Protein AF-A0A0C1BXR6-F1 (afdb_monomer_lite)

pLDDT: mean 90.09, std 7.46, range [59.22, 98.12]

Foldseek 3Di:
DVVVVVVVVVVCVVVVNDDDDPFDFDDWADPDPQWIWTWTGDPPDIDTDIDRDDDDPPDDDQQVVVVDPPVQVVCVVQQNWDAAPVNRATDADPVQFGDGDDPDGHHDAARNCCSVPVPGPDPVNRVVVVVVVVVVVCVVVVVDD

Sequence (145 aa):
MAVASFDMLEKLKKQEKLDMLAGRVTAIEIENAETLNVTVRTAEKSLQIPVNYVVKCTGPEYQIQKQPNPLIQNLHQKGMALWDTLGMGLALSPHGYIQGNVPGKIYALGALLLGEKLETTAVPEIRKEAFAIAQKLLHKFHLIN

Organism: NCBI:txid83552

Radius of gyration: 22.42 Å; chains: 1; bounding box: 43×39×65 Å

Structure (mmCIF, N/CA/C/O backbone):
data_AF-A0A0C1BXR6-F1
#
_entry.id   AF-A0A0C1BXR6-F1
#
loop_
_atom_site.group_PDB
_atom_site.id
_atom_site.type_symbol
_atom_site.label_atom_id
_atom_site.label_alt_id
_atom_site.label_comp_id
_atom_site.label_asym_id
_atom_site.label_entity_id
_atom_site.label_seq_id
_atom_site.pdbx_PDB_ins_code
_atom_site.Cartn_x
_atom_site.Cartn_y
_atom_site.Cartn_z
_atom_site.occupancy
_atom_site.B_iso_or_equiv
_atom_site.auth_seq_id
_atom_site.auth_comp_id
_atom_site.auth_asym_id
_atom_site.auth_atom_id
_atom_site.pdbx_PDB_model_num
ATOM 1 N N . MET A 1 1 ? -14.444 21.778 1.573 1.00 59.22 1 MET A N 1
ATOM 2 C CA . MET A 1 1 ? -14.674 20.387 2.035 1.00 59.22 1 MET A CA 1
ATOM 3 C C . MET A 1 1 ? -14.283 20.175 3.503 1.00 59.22 1 MET A C 1
ATOM 5 O O . MET A 1 1 ? -15.069 19.576 4.223 1.00 59.22 1 MET A O 1
ATOM 9 N N . ALA A 1 2 ? -13.139 20.700 3.972 1.00 63.34 2 ALA A N 1
ATOM 10 C CA . ALA A 1 2 ? -12.688 20.538 5.364 1.00 63.34 2 ALA A CA 1
ATOM 11 C C . ALA A 1 2 ? -13.663 21.101 6.424 1.00 63.34 2 ALA A C 1
ATOM 13 O O . ALA A 1 2 ? -13.964 20.407 7.388 1.00 63.34 2 ALA A O 1
ATOM 14 N N . VAL A 1 3 ? -14.223 22.301 6.207 1.00 73.38 3 VAL A N 1
ATOM 15 C CA . VAL A 1 3 ? -15.169 22.941 7.151 1.00 73.38 3 VAL A CA 1
ATOM 16 C C . VAL A 1 3 ? -16.439 22.102 7.340 1.00 73.38 3 VAL A C 1
ATOM 18 O O . VAL A 1 3 ? -16.798 21.770 8.459 1.00 73.38 3 VAL A O 1
ATOM 21 N N . ALA A 1 4 ? -17.038 21.624 6.244 1.00 82.31 4 ALA A N 1
ATOM 22 C CA . ALA A 1 4 ? -18.237 20.785 6.303 1.00 82.31 4 ALA A CA 1
ATOM 23 C C . ALA A 1 4 ? -18.009 19.437 7.020 1.00 82.31 4 ALA A C 1
ATOM 25 O O . ALA A 1 4 ? -18.916 18.918 7.665 1.00 82.31 4 ALA A O 1
ATOM 26 N N . SER A 1 5 ? -16.801 18.866 6.920 1.00 85.56 5 SER A N 1
ATOM 27 C CA . SER A 1 5 ? -16.462 17.619 7.625 1.00 85.56 5 SER A CA 1
ATOM 28 C C . SER A 1 5 ? -16.308 17.857 9.126 1.00 85.56 5 SER A C 1
ATOM 30 O O . SER A 1 5 ? -16.785 17.057 9.925 1.00 85.56 5 SER A O 1
ATOM 32 N N . PHE A 1 6 ? -15.686 18.975 9.508 1.00 89.25 6 PHE A N 1
ATOM 33 C CA . PHE A 1 6 ? -15.561 19.381 10.904 1.00 89.25 6 PHE A CA 1
ATOM 34 C C . PHE A 1 6 ? -16.935 19.592 11.554 1.00 89.25 6 PHE A C 1
ATOM 36 O O . PHE A 1 6 ? -17.223 18.974 12.579 1.00 89.25 6 PHE A O 1
ATOM 43 N N . ASP A 1 7 ? -17.814 20.365 10.912 1.00 92.44 7 ASP A N 1
ATOM 44 C CA . ASP A 1 7 ? -19.162 20.641 11.425 1.00 92.44 7 ASP A CA 1
ATOM 45 C C . ASP A 1 7 ? -19.980 19.353 11.616 1.00 92.44 7 ASP A C 1
ATOM 47 O O . ASP A 1 7 ? -20.707 19.200 12.602 1.00 92.44 7 ASP A O 1
ATOM 51 N N . MET A 1 8 ? -19.836 18.392 10.695 1.00 92.81 8 MET A N 1
ATOM 52 C CA . MET A 1 8 ? -20.503 17.094 10.789 1.00 92.81 8 MET A CA 1
ATOM 53 C C . MET A 1 8 ? -19.987 16.258 11.967 1.00 92.81 8 MET A C 1
ATOM 55 O O . MET A 1 8 ? -20.791 15.692 12.709 1.00 92.81 8 MET A O 1
ATOM 59 N N . LEU A 1 9 ? -18.666 16.188 12.163 1.00 92.94 9 LEU A N 1
ATOM 60 C CA . LEU A 1 9 ? -18.074 15.452 13.286 1.00 92.94 9 LEU A CA 1
ATOM 61 C C . LEU A 1 9 ? -18.499 16.057 14.627 1.00 92.94 9 LEU A C 1
ATOM 63 O O . LEU A 1 9 ? -18.901 15.322 15.527 1.00 92.94 9 LEU A O 1
ATOM 67 N N . GLU A 1 10 ? -18.483 17.385 14.747 1.00 93.00 10 GLU A N 1
ATOM 68 C CA . GLU A 1 10 ? -18.928 18.079 15.959 1.00 93.00 10 GLU A CA 1
ATOM 69 C C . GLU A 1 10 ? -20.417 17.850 16.243 1.00 93.00 10 GLU A C 1
ATOM 71 O O . GLU A 1 10 ? -20.807 17.623 17.391 1.00 93.00 10 GLU A O 1
ATOM 76 N N . LYS A 1 11 ? -21.260 17.831 15.204 1.00 94.88 11 LYS A N 1
ATOM 77 C CA . LYS A 1 11 ? -22.678 17.480 15.347 1.00 94.88 11 LYS A CA 1
ATOM 78 C C . LYS A 1 11 ? -22.865 16.047 15.852 1.00 94.88 11 LYS A C 1
ATOM 80 O O . LYS A 1 11 ? -23.681 15.839 16.746 1.00 94.88 11 LYS A O 1
ATOM 85 N N . LEU A 1 12 ? -22.133 15.075 15.305 1.00 95.75 12 LEU A N 1
ATOM 86 C CA . LEU A 1 12 ? -22.238 13.670 15.722 1.00 95.75 12 LEU A CA 1
ATOM 87 C C . LEU A 1 12 ? -21.747 13.449 17.155 1.00 95.75 12 LEU A C 1
ATOM 89 O O . LEU A 1 12 ? -22.399 12.716 17.897 1.00 95.75 12 LEU A O 1
ATOM 93 N N . LYS A 1 13 ? -20.665 14.124 17.565 1.00 94.31 13 LYS A N 1
ATOM 94 C CA . LYS A 1 13 ? -20.191 14.106 18.959 1.00 94.31 13 LYS A CA 1
ATOM 95 C C . LYS A 1 13 ? -21.240 14.655 19.920 1.00 94.31 13 LYS A C 1
ATOM 97 O O . LYS A 1 13 ? -21.561 14.002 20.903 1.00 94.31 13 LYS A O 1
ATOM 102 N N . LYS A 1 14 ? -21.822 15.826 19.619 1.00 94.50 14 LYS A N 1
ATOM 103 C CA . LYS A 1 14 ? -22.880 16.440 20.448 1.00 94.50 14 LYS A CA 1
ATOM 104 C C . LYS A 1 14 ? -24.139 15.577 20.561 1.00 94.50 14 LYS A C 1
ATOM 106 O O . LYS A 1 14 ? -24.905 15.753 21.497 1.00 94.50 14 LYS A O 1
ATOM 111 N N . GL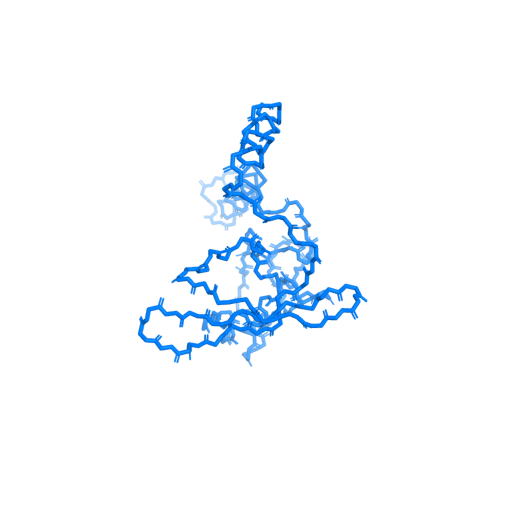N A 1 15 ? -24.373 14.698 19.589 1.00 97.12 15 GLN A N 1
ATOM 112 C CA . GLN A 1 15 ? -25.485 13.748 19.583 1.00 97.12 15 GLN A CA 1
ATOM 113 C C . GLN A 1 15 ? -25.130 12.391 20.204 1.00 97.12 15 GLN A C 1
ATOM 115 O O . GLN A 1 15 ? -25.964 11.494 20.131 1.00 97.12 15 GLN A O 1
ATOM 120 N N . GLU A 1 16 ? -23.916 12.219 20.742 1.00 94.62 16 GLU A N 1
ATOM 121 C CA . GLU A 1 16 ? -23.422 10.950 21.305 1.00 94.62 16 GLU A CA 1
ATOM 122 C C . GLU A 1 16 ? -23.473 9.785 20.297 1.00 94.62 16 GLU A C 1
ATOM 124 O O . GLU A 1 16 ? -23.662 8.624 20.644 1.00 94.62 16 GLU A O 1
ATOM 129 N N . LYS A 1 17 ? -23.308 10.098 19.005 1.00 96.25 17 LYS A N 1
ATOM 130 C CA . LYS A 1 17 ? -23.287 9.118 17.902 1.00 96.25 17 LYS A CA 1
ATOM 131 C C . LYS A 1 17 ? -21.880 8.819 17.387 1.00 96.25 17 LYS A C 1
ATOM 133 O O . LYS A 1 17 ? -21.734 8.129 16.379 1.00 96.25 17 LYS A O 1
ATOM 138 N N . LEU A 1 18 ? -20.856 9.397 18.009 1.00 95.00 18 LEU A N 1
ATOM 139 C CA . LEU A 1 18 ? -19.463 9.251 17.606 1.00 95.00 18 LEU A CA 1
ATOM 140 C C . LEU A 1 18 ? -18.553 9.277 18.829 1.00 95.00 18 LEU A C 1
ATOM 142 O O . LEU A 1 18 ? -18.358 10.333 19.430 1.00 95.00 18 LEU A O 1
ATOM 146 N N . ASP A 1 19 ? -17.907 8.145 19.077 1.00 92.88 19 ASP A N 1
ATOM 147 C CA . ASP A 1 19 ? -16.773 8.047 19.984 1.00 92.88 19 ASP A CA 1
ATOM 148 C C . ASP A 1 19 ? -15.468 8.115 19.191 1.00 92.88 19 ASP A C 1
ATOM 150 O O . ASP A 1 19 ? -15.265 7.396 18.209 1.00 92.88 19 ASP A O 1
ATOM 154 N N . MET A 1 20 ? -14.564 9.000 19.611 1.00 92.25 20 MET A N 1
ATOM 155 C CA . MET A 1 20 ? -13.235 9.122 19.020 1.00 92.25 20 MET A CA 1
ATOM 156 C C . MET A 1 20 ? -12.195 8.522 19.955 1.00 92.25 20 MET A C 1
ATOM 158 O O . MET A 1 20 ? -12.030 8.978 21.084 1.00 92.25 20 MET A O 1
ATOM 162 N N . LEU A 1 21 ? -11.446 7.544 19.451 1.00 93.88 21 LEU A N 1
ATOM 163 C CA . LEU A 1 21 ? -10.385 6.886 20.200 1.00 93.88 21 LEU A CA 1
ATOM 164 C C . LEU A 1 21 ? -9.053 6.987 19.454 1.00 93.88 21 LEU A C 1
ATOM 166 O O . LEU A 1 21 ? -8.922 6.529 18.320 1.00 93.88 21 LEU A O 1
ATOM 170 N N . ALA A 1 22 ? -8.046 7.552 20.118 1.00 96.06 22 ALA A N 1
ATOM 171 C CA . ALA A 1 22 ? -6.670 7.516 19.643 1.00 96.06 22 ALA A CA 1
ATOM 172 C C . ALA A 1 22 ? -6.012 6.190 20.057 1.00 96.06 22 ALA A C 1
ATOM 174 O O . ALA A 1 22 ? -5.851 5.899 21.244 1.00 96.06 22 ALA A O 1
ATOM 175 N N . GLY A 1 23 ? -5.617 5.380 19.079 1.00 95.69 23 GLY A N 1
ATOM 176 C CA . GLY A 1 23 ? -4.977 4.096 19.335 1.00 95.69 23 GLY A CA 1
ATOM 177 C C . GLY A 1 23 ? -4.662 3.328 18.060 1.00 95.69 23 GLY A C 1
ATOM 178 O O . GLY A 1 23 ? -4.897 3.798 16.946 1.00 95.69 23 GLY A O 1
ATOM 179 N N . ARG A 1 24 ? -4.117 2.125 18.231 1.00 96.44 24 ARG A N 1
ATOM 180 C CA . ARG A 1 24 ? -3.826 1.193 17.141 1.00 96.44 24 ARG A CA 1
ATOM 181 C C . ARG A 1 24 ? -4.656 -0.069 17.313 1.00 96.44 24 ARG A C 1
ATOM 183 O O . ARG A 1 24 ? -4.539 -0.738 18.334 1.00 96.44 24 ARG A O 1
ATOM 190 N N . VAL A 1 25 ? -5.434 -0.423 16.294 1.00 96.75 25 VAL A N 1
ATOM 191 C CA . VAL A 1 25 ? -6.083 -1.739 16.218 1.00 96.75 25 VAL A CA 1
ATOM 192 C C . VAL A 1 25 ? -5.001 -2.813 16.083 1.00 96.75 25 VAL A C 1
ATOM 194 O O . VAL A 1 25 ? -4.158 -2.731 15.186 1.00 96.75 25 VAL A O 1
ATOM 197 N N . THR A 1 26 ? -4.995 -3.792 16.986 1.00 96.81 26 THR A N 1
ATOM 198 C CA . THR A 1 26 ? -4.005 -4.885 17.019 1.00 96.81 26 THR A CA 1
ATOM 199 C C . THR A 1 26 ? -4.604 -6.247 16.704 1.00 96.81 26 THR A C 1
ATOM 201 O O . THR A 1 26 ? -3.882 -7.104 16.205 1.00 96.81 26 THR A O 1
ATOM 204 N N . ALA A 1 27 ? -5.896 -6.443 16.966 1.00 97.06 27 ALA A N 1
ATOM 205 C CA . ALA A 1 27 ? -6.617 -7.667 16.638 1.00 97.06 27 ALA A CA 1
ATOM 206 C C . ALA A 1 27 ? -8.093 -7.360 16.363 1.00 97.06 27 ALA A C 1
ATOM 208 O O . ALA A 1 27 ? -8.643 -6.398 16.904 1.00 97.06 27 ALA A O 1
ATOM 209 N N . ILE A 1 28 ? -8.708 -8.179 15.513 1.00 97.31 28 ILE A N 1
ATOM 210 C CA . ILE A 1 28 ? -10.151 -8.209 15.271 1.00 97.31 28 ILE A CA 1
ATOM 211 C C . ILE A 1 28 ? -10.538 -9.681 15.260 1.00 97.31 28 ILE A C 1
ATOM 213 O O . ILE A 1 28 ? -10.015 -10.441 14.444 1.00 97.31 28 ILE A O 1
ATOM 217 N N . GLU A 1 29 ? -11.427 -10.068 16.160 1.00 97.56 29 GLU A N 1
ATOM 218 C CA . GLU A 1 29 ? -11.847 -11.454 16.346 1.00 97.56 29 GLU A CA 1
ATOM 219 C C . GLU A 1 29 ? -13.366 -11.547 16.216 1.00 97.56 29 GLU A C 1
ATOM 221 O O . GLU A 1 29 ? -14.088 -10.621 16.582 1.00 97.56 29 GLU A O 1
ATOM 226 N N . ILE A 1 30 ? -13.859 -12.651 15.657 1.00 97.50 30 ILE A N 1
ATOM 227 C CA . ILE A 1 30 ? -15.295 -12.930 15.627 1.00 97.50 30 ILE A CA 1
ATOM 228 C C . ILE A 1 30 ? -15.668 -13.458 17.004 1.00 97.50 30 ILE A C 1
ATOM 230 O O . ILE A 1 30 ? -15.167 -14.504 17.412 1.00 97.50 30 ILE A O 1
ATOM 234 N N . GLU A 1 31 ? -16.539 -12.745 17.710 1.00 95.06 31 GLU A N 1
ATOM 235 C CA . GLU A 1 31 ? -17.023 -13.195 19.013 1.00 95.06 31 GLU A CA 1
ATOM 236 C C . GLU A 1 31 ? -18.254 -14.091 18.857 1.00 95.06 31 GLU A C 1
ATOM 238 O O . GLU A 1 31 ? -18.356 -15.141 19.487 1.00 95.06 31 GLU A O 1
ATOM 243 N N . ASN A 1 32 ? -19.173 -13.715 17.965 1.00 94.81 32 ASN A N 1
ATOM 244 C CA . ASN A 1 32 ? -20.318 -14.531 17.566 1.00 94.81 32 ASN A CA 1
ATOM 245 C C . ASN A 1 32 ? -20.806 -14.116 16.162 1.00 94.81 32 ASN A C 1
ATOM 247 O O . ASN A 1 32 ? -20.126 -13.372 15.461 1.00 94.81 32 ASN A O 1
ATOM 251 N N . ALA A 1 33 ? -21.975 -14.603 15.734 1.00 93.81 33 ALA A N 1
ATOM 252 C CA . ALA A 1 33 ? -22.504 -14.357 14.389 1.00 93.81 33 ALA A CA 1
ATOM 253 C C . ALA A 1 33 ? -22.759 -12.869 14.060 1.00 93.81 33 ALA A C 1
ATOM 255 O O . ALA A 1 33 ? -22.758 -12.510 12.884 1.00 93.81 33 ALA A O 1
ATOM 256 N N . GLU A 1 34 ? -22.968 -12.015 15.065 1.00 95.38 34 GLU A N 1
ATOM 257 C CA . GLU A 1 34 ? -23.365 -10.608 14.893 1.00 95.38 34 GLU A CA 1
ATOM 258 C C . GLU A 1 34 ? -22.357 -9.610 15.483 1.00 95.38 34 GLU A C 1
ATOM 260 O O . GLU A 1 34 ? -22.484 -8.402 15.257 1.00 95.38 34 GLU A O 1
ATOM 265 N N . THR A 1 35 ? -21.355 -10.095 16.222 1.00 97.06 35 THR A N 1
ATOM 266 C CA . THR A 1 35 ? -20.412 -9.254 16.965 1.00 97.06 35 THR A CA 1
ATOM 267 C C . THR A 1 35 ? -18.962 -9.632 16.678 1.00 97.06 35 THR A C 1
ATOM 269 O O . THR A 1 35 ? -18.558 -10.795 16.737 1.00 97.06 35 THR A O 1
ATOM 272 N N . LEU A 1 36 ? -18.162 -8.601 16.429 1.00 97.81 36 LEU A N 1
ATOM 273 C CA . LEU A 1 36 ? -16.709 -8.623 16.372 1.00 97.81 36 LEU A CA 1
ATOM 274 C C . LEU A 1 36 ? -16.154 -7.989 17.644 1.00 97.81 36 LEU A C 1
ATOM 276 O O . LEU A 1 36 ? -16.669 -6.967 18.096 1.00 97.81 36 LEU A O 1
ATOM 280 N N . ASN A 1 37 ? -15.059 -8.525 18.165 1.00 97.88 37 ASN A N 1
ATOM 281 C CA . ASN A 1 37 ? -14.303 -7.887 19.229 1.00 97.88 37 ASN A CA 1
ATOM 282 C C . ASN A 1 37 ? -13.028 -7.259 18.656 1.00 97.88 37 ASN A C 1
ATOM 284 O O . ASN A 1 37 ? -12.184 -7.942 18.066 1.00 97.88 37 ASN A O 1
ATOM 288 N N . VAL A 1 38 ? -12.889 -5.941 18.798 1.00 97.81 38 VAL A N 1
ATOM 289 C CA . VAL A 1 38 ? -11.733 -5.189 18.301 1.00 97.81 38 VAL A CA 1
ATOM 290 C C . VAL A 1 38 ? -10.811 -4.863 19.463 1.00 97.81 38 VAL A C 1
ATOM 292 O O . VAL A 1 38 ? -11.183 -4.127 20.376 1.00 97.81 38 VAL A O 1
ATOM 295 N N . THR A 1 39 ? -9.574 -5.350 19.401 1.00 98.12 39 THR A N 1
ATOM 296 C CA . THR A 1 39 ? -8.541 -4.965 20.365 1.00 98.12 39 THR A CA 1
ATOM 297 C C . THR A 1 39 ? -7.826 -3.705 19.888 1.00 98.12 39 THR A C 1
ATOM 299 O O . THR A 1 39 ? -7.190 -3.702 18.828 1.00 98.12 39 THR A O 1
ATOM 302 N N . VAL A 1 40 ? -7.901 -2.638 20.683 1.00 97.81 40 VAL A N 1
ATOM 303 C CA . VAL A 1 40 ? -7.242 -1.353 20.429 1.00 97.81 40 VAL A CA 1
ATOM 304 C C . VAL A 1 40 ? -6.226 -1.064 21.524 1.00 97.81 40 VAL A C 1
ATOM 306 O O . VAL A 1 40 ? -6.575 -0.896 22.691 1.00 97.81 40 VAL A O 1
ATOM 309 N N . ARG A 1 41 ? -4.958 -0.931 21.138 1.00 98.06 41 ARG A N 1
ATOM 310 C CA . ARG A 1 41 ? -3.894 -0.468 22.028 1.00 98.06 41 ARG A CA 1
ATOM 311 C C . ARG A 1 41 ? -3.828 1.057 22.013 1.00 98.06 41 ARG A C 1
ATOM 313 O O . ARG A 1 41 ? -3.504 1.651 20.982 1.00 98.06 41 ARG A O 1
ATOM 320 N N . THR A 1 42 ? -4.122 1.678 23.147 1.00 96.44 42 THR A N 1
ATOM 321 C CA . THR A 1 42 ? -3.955 3.119 23.380 1.00 96.44 42 THR A CA 1
ATOM 322 C C . THR A 1 42 ? -2.575 3.396 23.990 1.00 96.44 42 THR A C 1
ATOM 324 O O . THR A 1 42 ? -1.753 2.486 24.131 1.00 96.44 42 THR A O 1
ATOM 327 N N . ALA A 1 43 ? -2.294 4.655 24.333 1.00 95.44 43 ALA A N 1
ATOM 328 C CA . ALA A 1 43 ? -1.077 5.017 25.060 1.00 95.44 43 ALA A CA 1
ATOM 329 C C . ALA A 1 43 ? -1.026 4.424 26.482 1.00 95.44 43 ALA A C 1
ATOM 331 O O . ALA A 1 43 ? 0.057 4.184 27.003 1.00 95.44 43 ALA A O 1
ATOM 332 N N . GLU A 1 44 ? -2.184 4.175 27.093 1.00 95.12 44 GLU A N 1
ATOM 333 C CA . GLU A 1 44 ? -2.296 3.801 28.507 1.00 95.12 44 GLU A CA 1
ATOM 334 C C . GLU A 1 44 ? -2.619 2.318 28.699 1.00 95.12 44 GLU A C 1
ATOM 336 O O . GLU A 1 44 ? -2.167 1.700 29.661 1.00 95.12 44 GLU A O 1
ATOM 341 N N . LYS A 1 45 ? -3.432 1.739 27.808 1.00 95.88 45 LYS A N 1
ATOM 342 C CA . LYS A 1 45 ? -3.983 0.391 27.985 1.00 95.88 45 LYS A CA 1
ATOM 343 C C . LYS A 1 45 ? -4.399 -0.257 26.671 1.00 95.88 45 LYS A C 1
ATOM 345 O O . LYS A 1 45 ? -4.508 0.389 25.632 1.00 95.88 45 LYS A O 1
ATOM 350 N N . SER A 1 46 ? -4.664 -1.556 26.741 1.00 97.31 46 SER A N 1
ATOM 351 C CA . SER A 1 46 ? -5.375 -2.280 25.692 1.00 97.31 46 SER A CA 1
ATOM 352 C C . SER A 1 46 ? -6.866 -2.309 26.019 1.00 97.31 46 SER A C 1
ATOM 354 O O . SER A 1 46 ? -7.242 -2.581 27.159 1.00 97.31 46 SER A O 1
ATOM 356 N N . LEU A 1 47 ? -7.703 -2.006 25.034 1.00 97.19 47 LEU A N 1
ATOM 357 C CA . LEU A 1 47 ? -9.160 -2.013 25.127 1.00 97.19 47 LEU A CA 1
ATOM 358 C C . LEU A 1 47 ? -9.724 -3.077 24.193 1.00 97.19 47 LEU A C 1
ATOM 360 O O . LEU A 1 47 ? -9.217 -3.240 23.087 1.00 97.19 47 LEU A O 1
ATOM 364 N N . GLN A 1 48 ? -10.781 -3.756 24.624 1.00 96.88 48 GLN A N 1
ATOM 365 C CA . GLN A 1 48 ? -11.601 -4.623 23.783 1.00 96.88 48 GLN A CA 1
ATOM 366 C C . GLN A 1 48 ? -12.945 -3.938 23.557 1.00 96.88 48 GLN A C 1
ATOM 368 O O . GLN A 1 48 ? -13.589 -3.513 24.517 1.00 96.88 48 GLN A O 1
ATOM 373 N N . ILE A 1 49 ? -13.311 -3.754 22.291 1.00 96.81 49 ILE A N 1
ATOM 374 C CA . ILE A 1 49 ? -14.493 -2.998 21.884 1.00 96.81 49 ILE A CA 1
ATOM 375 C C . ILE A 1 49 ? -15.376 -3.916 21.030 1.00 96.81 49 ILE A C 1
ATOM 377 O O . ILE A 1 49 ? -14.990 -4.217 19.894 1.00 96.81 49 ILE A O 1
ATOM 381 N N . PRO A 1 50 ? -16.543 -4.352 21.539 1.00 97.12 50 PRO A N 1
ATOM 382 C CA . PRO A 1 50 ? -17.497 -5.114 20.750 1.00 97.12 50 PRO A CA 1
ATOM 383 C C . PRO A 1 50 ? -18.185 -4.198 19.734 1.00 97.12 50 PRO A C 1
ATOM 385 O O . PRO A 1 50 ? -18.689 -3.128 20.080 1.00 97.12 50 PRO A O 1
ATOM 388 N N . VAL A 1 51 ? -18.210 -4.611 18.470 1.00 97.19 51 VAL A N 1
ATOM 389 C CA . VAL A 1 51 ? -18.837 -3.876 17.364 1.00 97.19 51 VAL A CA 1
ATOM 390 C C . VAL A 1 51 ? -19.522 -4.841 16.406 1.00 97.19 51 VAL A C 1
ATOM 392 O O . VAL A 1 51 ? -19.073 -5.967 16.225 1.00 97.19 51 VAL A O 1
ATOM 395 N N . ASN A 1 52 ? -20.577 -4.400 15.725 1.00 97.62 52 ASN A N 1
ATOM 396 C CA . ASN A 1 52 ? -21.220 -5.223 14.693 1.00 97.62 52 ASN A CA 1
ATOM 397 C C . ASN A 1 52 ? -20.494 -5.149 13.340 1.00 97.62 52 ASN A C 1
ATOM 399 O O . ASN A 1 52 ? -20.580 -6.069 12.533 1.00 97.62 52 ASN A O 1
ATOM 403 N N . TYR A 1 53 ? -19.765 -4.05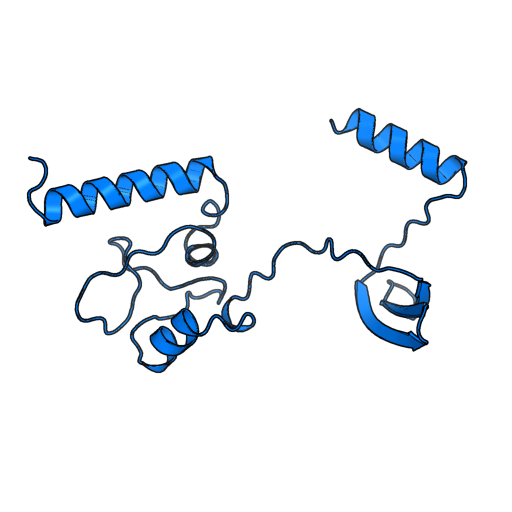7 13.083 1.00 96.56 53 TYR A N 1
ATOM 404 C CA . TYR A 1 53 ? -19.080 -3.820 11.813 1.00 96.56 53 TYR A CA 1
ATOM 405 C C . TYR A 1 53 ? -17.734 -3.129 12.019 1.00 96.56 53 TYR A C 1
ATOM 407 O O . TYR A 1 53 ? -17.589 -2.257 12.876 1.00 96.56 53 TYR A O 1
ATOM 415 N N . VAL A 1 54 ? -16.767 -3.464 11.161 1.00 95.94 54 VAL A N 1
ATOM 416 C CA . VAL A 1 54 ? -15.491 -2.751 11.035 1.00 95.94 54 VAL A CA 1
ATOM 417 C C . VAL A 1 54 ? -15.307 -2.307 9.590 1.00 95.94 54 VAL A C 1
ATOM 419 O O . VAL A 1 54 ? -15.354 -3.120 8.669 1.00 95.94 54 VAL A O 1
ATOM 422 N N . VAL A 1 55 ? -15.034 -1.018 9.390 1.00 95.06 55 VAL A N 1
ATOM 423 C CA . VAL A 1 55 ? -14.682 -0.461 8.078 1.00 95.06 55 VAL A CA 1
ATOM 424 C C . VAL A 1 55 ? -13.182 -0.172 8.053 1.00 95.06 55 VAL A C 1
ATOM 426 O O . VAL A 1 55 ? -12.680 0.647 8.824 1.00 95.06 55 VAL A O 1
ATOM 429 N N . LYS A 1 56 ? -12.436 -0.856 7.177 1.00 90.50 56 LYS A N 1
ATOM 430 C CA . LYS A 1 56 ? -10.980 -0.685 7.059 1.00 90.50 56 LYS A CA 1
ATOM 431 C C . LYS A 1 56 ? -10.646 0.612 6.315 1.00 90.50 56 LYS A C 1
ATOM 433 O O . LYS A 1 56 ? -10.620 0.642 5.090 1.00 90.50 56 LYS A O 1
ATOM 438 N N . CYS A 1 57 ? -10.304 1.652 7.071 1.00 92.88 57 CYS A N 1
ATOM 439 C CA . CYS A 1 57 ? -9.897 2.965 6.552 1.00 92.88 57 CYS A CA 1
ATOM 440 C C . CYS A 1 57 ? -8.399 3.265 6.770 1.00 92.88 57 CYS A C 1
ATOM 442 O O . CYS A 1 57 ? -8.005 4.420 6.885 1.00 92.88 57 CYS A O 1
ATOM 444 N N . THR A 1 58 ? -7.543 2.240 6.853 1.00 89.56 58 THR A N 1
ATOM 445 C CA . THR A 1 58 ? -6.110 2.377 7.199 1.00 89.56 58 THR A CA 1
ATOM 446 C C . THR A 1 58 ? -5.205 2.766 6.023 1.00 89.56 58 THR A C 1
ATOM 448 O O . THR A 1 58 ? -3.986 2.724 6.157 1.00 89.56 58 THR A O 1
ATOM 451 N N . GLY A 1 59 ? -5.779 3.092 4.864 1.00 85.38 59 GLY A N 1
ATOM 452 C CA . GLY A 1 59 ? -5.033 3.245 3.616 1.00 85.38 59 GLY A CA 1
ATOM 453 C C . GLY A 1 59 ? -4.585 1.907 3.004 1.00 85.38 59 GLY A C 1
ATOM 454 O O . GLY A 1 59 ? -4.878 0.834 3.551 1.00 85.38 59 GLY A O 1
ATOM 455 N N . PRO A 1 60 ? -3.923 1.958 1.835 1.00 79.75 60 PRO A N 1
ATOM 456 C CA . PRO A 1 60 ? -3.393 0.774 1.166 1.00 79.75 60 PRO A CA 1
ATOM 457 C C . PRO A 1 60 ? -2.183 0.194 1.918 1.00 79.75 60 PRO A C 1
ATOM 459 O O . PRO A 1 60 ? -1.477 0.897 2.637 1.00 79.75 60 PRO A O 1
ATOM 462 N N . GLU A 1 61 ? -1.944 -1.104 1.735 1.00 83.25 61 GLU A N 1
ATOM 463 C CA . GLU A 1 61 ? -0.699 -1.743 2.168 1.00 83.25 61 GLU A CA 1
ATOM 464 C C . GLU A 1 61 ? 0.371 -1.471 1.111 1.00 83.25 61 GLU A C 1
ATOM 466 O O . GLU A 1 61 ? 0.219 -1.865 -0.044 1.00 83.25 61 GLU A O 1
ATOM 471 N N . TYR A 1 62 ? 1.431 -0.775 1.509 1.00 78.31 62 TYR A N 1
ATOM 472 C CA . TYR A 1 62 ? 2.507 -0.377 0.606 1.00 78.31 62 TYR A CA 1
ATOM 473 C C . TYR A 1 62 ? 3.628 -1.407 0.537 1.00 78.31 62 TYR A C 1
ATOM 475 O O . TYR A 1 62 ? 4.414 -1.383 -0.403 1.00 78.31 62 TYR A O 1
ATOM 483 N N . GLN A 1 63 ? 3.697 -2.342 1.486 1.00 79.75 63 GLN A N 1
ATOM 484 C CA . GLN A 1 63 ? 4.647 -3.445 1.420 1.00 79.75 63 GLN A CA 1
ATOM 485 C C . GLN A 1 63 ? 4.116 -4.491 0.447 1.00 79.75 63 GLN A C 1
ATOM 487 O O . GLN A 1 63 ? 3.506 -5.484 0.841 1.00 79.75 63 GLN A O 1
ATOM 492 N N . ILE A 1 64 ? 4.355 -4.272 -0.844 1.00 77.75 64 ILE A N 1
ATOM 493 C CA . ILE A 1 64 ? 3.845 -5.138 -1.913 1.00 77.75 64 ILE A CA 1
ATOM 494 C C . ILE A 1 64 ? 4.333 -6.588 -1.782 1.00 77.75 64 ILE A C 1
ATOM 496 O O . ILE A 1 64 ? 3.657 -7.508 -2.224 1.00 77.75 64 ILE A O 1
ATOM 500 N N . GLN A 1 65 ? 5.447 -6.818 -1.081 1.00 75.94 65 GLN A N 1
ATOM 501 C CA . GLN A 1 65 ? 5.922 -8.155 -0.704 1.00 75.94 65 GLN A CA 1
ATOM 502 C C . GLN A 1 65 ? 4.915 -8.920 0.171 1.00 75.94 65 GLN A C 1
ATOM 504 O O . GLN A 1 65 ? 4.817 -10.144 0.087 1.00 75.94 65 GLN A O 1
ATOM 509 N N . LYS A 1 66 ? 4.152 -8.200 1.003 1.00 77.62 66 LYS A N 1
ATOM 510 C CA . LYS A 1 66 ? 3.108 -8.744 1.882 1.00 77.62 66 LYS A CA 1
ATOM 511 C C . LYS A 1 66 ? 1.764 -8.918 1.176 1.00 77.62 66 LYS A C 1
ATOM 513 O O . LYS A 1 66 ? 0.869 -9.544 1.738 1.00 77.62 66 LYS A O 1
ATOM 518 N N . GLN A 1 67 ? 1.613 -8.382 -0.036 1.00 76.69 67 GLN A N 1
ATOM 519 C CA . GLN A 1 67 ? 0.423 -8.550 -0.864 1.00 76.69 67 GLN A CA 1
ATOM 520 C C . GLN A 1 67 ? 0.726 -9.532 -2.002 1.00 76.69 67 GLN A C 1
ATOM 522 O O . GLN A 1 67 ? 1.302 -9.135 -3.016 1.00 76.69 67 GLN A O 1
ATOM 527 N N . PRO A 1 68 ? 0.364 -10.819 -1.871 1.00 67.94 68 PRO A N 1
ATOM 528 C CA . PRO A 1 68 ? 0.747 -11.831 -2.843 1.00 67.94 68 PRO A CA 1
ATOM 529 C C . PRO A 1 68 ? -0.023 -11.661 -4.158 1.00 67.94 68 PRO A C 1
ATOM 531 O O . PRO A 1 68 ? -1.055 -12.288 -4.375 1.00 67.94 68 PRO A O 1
ATOM 534 N N . ASN A 1 69 ? 0.480 -10.818 -5.061 1.00 87.25 69 ASN A N 1
ATOM 535 C CA . ASN A 1 69 ? 0.091 -10.859 -6.465 1.00 87.25 69 ASN A CA 1
ATOM 536 C C . ASN A 1 69 ? 0.880 -11.995 -7.146 1.00 87.25 69 ASN A C 1
ATOM 538 O O . ASN A 1 69 ? 2.109 -11.884 -7.244 1.00 87.25 69 ASN A O 1
ATOM 542 N N . PRO A 1 70 ? 0.220 -13.062 -7.645 1.00 91.31 70 PRO A N 1
ATOM 543 C CA . PRO A 1 70 ? 0.919 -14.237 -8.167 1.00 91.31 70 PRO A CA 1
ATOM 544 C C . PRO A 1 70 ? 1.889 -13.927 -9.312 1.00 91.31 70 PRO A C 1
ATOM 546 O O . PRO A 1 70 ? 2.953 -14.538 -9.396 1.00 91.31 70 PRO A O 1
ATOM 549 N N . LEU A 1 71 ? 1.565 -12.956 -10.174 1.00 91.31 71 LEU A N 1
ATOM 550 C CA . LEU A 1 71 ? 2.433 -12.551 -11.281 1.00 91.31 71 LEU A CA 1
ATOM 551 C C . LEU A 1 71 ? 3.716 -11.894 -10.764 1.00 91.31 71 LEU A C 1
ATOM 553 O O . LEU A 1 71 ? 4.810 -12.282 -11.169 1.00 91.31 71 LEU A O 1
ATOM 557 N N . ILE A 1 72 ? 3.585 -10.920 -9.861 1.00 90.25 72 ILE A N 1
ATOM 558 C CA . ILE A 1 72 ? 4.733 -10.183 -9.317 1.00 90.25 72 ILE A CA 1
ATOM 559 C C . ILE A 1 72 ? 5.644 -11.123 -8.527 1.00 90.25 72 ILE A C 1
ATOM 561 O O . ILE A 1 72 ? 6.861 -11.102 -8.705 1.00 90.25 72 ILE A O 1
ATOM 565 N N . GLN A 1 73 ? 5.057 -12.010 -7.721 1.00 90.25 73 GLN A N 1
ATOM 566 C CA . GLN A 1 73 ? 5.813 -13.020 -6.987 1.00 90.25 73 GLN A CA 1
ATOM 567 C C . GLN A 1 73 ? 6.542 -13.987 -7.921 1.00 90.25 73 GLN A C 1
ATOM 569 O O . GLN A 1 73 ? 7.712 -14.277 -7.688 1.00 90.25 73 GLN A O 1
ATOM 574 N N . ASN A 1 74 ? 5.899 -14.451 -8.997 1.00 92.44 74 ASN A N 1
ATOM 575 C CA . ASN A 1 74 ? 6.542 -15.357 -9.947 1.00 92.44 74 ASN A CA 1
ATOM 576 C C . ASN A 1 74 ? 7.694 -14.682 -10.704 1.00 92.44 74 ASN A C 1
ATOM 578 O O . ASN A 1 74 ? 8.750 -15.292 -10.874 1.00 92.44 74 ASN A O 1
ATOM 582 N N . LEU A 1 75 ? 7.515 -13.424 -11.122 1.00 92.19 75 LEU A N 1
ATOM 583 C CA . LEU A 1 75 ? 8.583 -12.631 -11.735 1.00 92.19 75 LEU A CA 1
ATOM 584 C C . LEU A 1 75 ? 9.761 -12.472 -10.772 1.00 92.19 75 LEU A C 1
ATOM 586 O O . LEU A 1 75 ? 10.905 -12.683 -11.169 1.00 92.19 75 LEU A O 1
ATOM 590 N N . HIS A 1 76 ? 9.488 -12.166 -9.505 1.00 92.06 76 HIS A N 1
ATOM 591 C CA . HIS A 1 76 ? 10.533 -12.036 -8.499 1.00 92.06 76 HIS A CA 1
ATOM 592 C C . HIS A 1 76 ? 11.269 -13.358 -8.236 1.00 92.06 76 HIS A C 1
ATOM 594 O O . HIS A 1 76 ? 12.495 -13.403 -8.302 1.00 92.06 76 HIS A O 1
ATOM 600 N N . GLN A 1 77 ? 10.537 -14.455 -8.028 1.00 93.38 77 GLN A N 1
ATOM 601 C CA . GLN A 1 77 ? 11.106 -15.789 -7.789 1.00 93.38 77 GLN A CA 1
ATOM 602 C C . GLN A 1 77 ? 11.976 -16.285 -8.950 1.00 93.38 77 GLN A C 1
ATOM 604 O O . GLN A 1 77 ? 12.964 -16.978 -8.728 1.00 93.38 77 GLN A O 1
ATOM 609 N N . LYS A 1 78 ? 11.638 -15.913 -10.189 1.00 94.50 78 LYS A N 1
ATOM 610 C CA . LYS A 1 78 ? 12.439 -16.224 -11.384 1.00 94.50 78 LYS A CA 1
ATOM 611 C C . LYS A 1 78 ? 13.619 -15.266 -11.600 1.00 94.50 78 LYS A C 1
ATOM 613 O O . LYS A 1 78 ? 14.299 -15.370 -12.616 1.00 94.50 78 LYS A O 1
ATOM 618 N N . GLY A 1 79 ? 13.841 -14.307 -10.698 1.00 94.88 79 GLY A N 1
ATOM 619 C CA . GLY A 1 79 ? 14.858 -13.263 -10.845 1.00 94.88 79 GLY A CA 1
ATOM 620 C C . GLY A 1 79 ? 14.554 -12.254 -11.957 1.00 94.88 79 GLY A C 1
ATOM 621 O O . GLY A 1 79 ? 15.426 -11.476 -12.328 1.00 94.88 79 GLY A O 1
ATOM 622 N N . MET A 1 80 ? 13.334 -12.256 -12.500 1.00 95.12 80 MET A N 1
ATOM 623 C CA . MET A 1 80 ? 12.883 -11.376 -13.584 1.00 95.12 80 MET A CA 1
ATOM 624 C C . MET A 1 80 ? 12.446 -9.992 -13.078 1.00 95.12 80 MET A C 1
ATOM 626 O O . MET A 1 80 ? 12.327 -9.062 -13.868 1.00 95.12 80 MET A O 1
ATOM 630 N N . ALA A 1 81 ? 12.210 -9.845 -11.775 1.00 94.25 81 ALA A N 1
ATOM 631 C CA . ALA A 1 81 ? 11.919 -8.569 -11.132 1.00 94.25 81 ALA A CA 1
ATOM 632 C C . ALA A 1 81 ? 12.632 -8.479 -9.777 1.00 94.25 81 ALA A C 1
ATOM 634 O O . ALA A 1 81 ? 12.583 -9.415 -8.976 1.00 94.25 81 ALA A O 1
ATOM 635 N N . LEU A 1 82 ? 13.275 -7.352 -9.498 1.00 94.19 82 LEU A N 1
ATOM 636 C CA . LEU A 1 82 ? 13.868 -7.056 -8.195 1.00 94.19 82 LEU A CA 1
ATOM 637 C C . LEU A 1 82 ? 12.963 -6.098 -7.414 1.00 94.19 82 LEU A C 1
ATOM 639 O O . LEU A 1 82 ? 12.293 -5.255 -8.010 1.00 94.19 82 LEU A O 1
ATOM 643 N N . TRP A 1 83 ? 12.941 -6.226 -6.087 1.00 93.38 83 TRP A N 1
ATOM 644 C CA . TRP A 1 83 ? 12.312 -5.230 -5.218 1.00 93.38 83 TRP A CA 1
ATOM 645 C C . TRP A 1 83 ? 13.171 -3.969 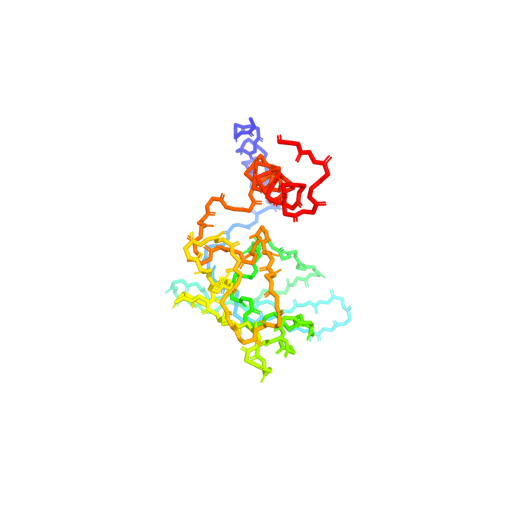-5.158 1.00 93.38 83 TRP A C 1
ATOM 647 O O . TRP A 1 83 ? 14.397 -4.061 -5.251 1.00 93.38 83 TRP A O 1
ATOM 657 N N . ASP A 1 84 ? 12.536 -2.814 -4.980 1.00 91.94 84 ASP A N 1
ATOM 658 C CA . ASP A 1 84 ? 13.250 -1.582 -4.644 1.00 91.94 84 ASP A CA 1
ATOM 659 C C . ASP A 1 84 ? 13.869 -1.660 -3.231 1.00 91.94 84 ASP A C 1
ATOM 661 O O . ASP A 1 84 ? 13.589 -2.576 -2.450 1.00 91.94 84 ASP A O 1
ATOM 665 N N . THR A 1 85 ? 14.694 -0.674 -2.878 1.00 89.75 85 THR A N 1
ATOM 666 C CA . THR A 1 85 ? 15.422 -0.638 -1.596 1.00 89.75 85 THR A CA 1
ATOM 667 C C . THR A 1 85 ? 14.520 -0.511 -0.366 1.00 89.75 85 THR A C 1
ATOM 669 O O . THR A 1 85 ? 14.912 -0.951 0.716 1.00 89.75 85 THR A O 1
ATOM 672 N N . LEU A 1 86 ? 13.321 0.057 -0.508 1.00 88.31 86 LEU A N 1
ATOM 673 C CA . LEU A 1 86 ? 12.336 0.246 0.560 1.00 88.31 86 LEU A CA 1
ATOM 674 C C . LEU A 1 86 ? 11.310 -0.899 0.625 1.00 88.31 86 LEU A C 1
ATOM 676 O O . LEU A 1 86 ? 10.523 -0.963 1.573 1.00 88.31 86 LEU A O 1
ATOM 680 N N . GLY A 1 87 ? 11.299 -1.804 -0.360 1.00 87.38 87 GLY A N 1
ATOM 681 C CA . GLY A 1 87 ? 10.347 -2.916 -0.442 1.00 87.38 87 GLY A CA 1
ATOM 682 C C . GLY A 1 87 ? 8.896 -2.474 -0.669 1.00 87.38 87 GLY A C 1
ATOM 683 O O . GLY A 1 87 ? 7.966 -3.201 -0.300 1.00 87.38 87 GLY A O 1
ATOM 684 N N . MET A 1 88 ? 8.701 -1.287 -1.249 1.00 89.12 88 MET A N 1
ATOM 685 C CA . MET A 1 88 ? 7.392 -0.689 -1.546 1.00 89.12 88 MET A CA 1
ATOM 686 C C . MET A 1 88 ? 7.016 -0.747 -3.036 1.00 89.12 88 MET A C 1
ATOM 688 O O . MET A 1 88 ? 6.033 -0.147 -3.464 1.00 89.12 88 MET A O 1
ATOM 692 N N . GLY A 1 89 ? 7.809 -1.438 -3.846 1.00 90.88 89 GLY A N 1
ATOM 693 C CA . GLY A 1 89 ? 7.811 -1.340 -5.296 1.00 90.88 89 GLY A CA 1
ATOM 694 C C . GLY A 1 89 ? 8.795 -2.314 -5.952 1.00 90.88 89 GLY A C 1
ATOM 695 O O . GLY A 1 89 ? 9.418 -3.167 -5.316 1.00 90.88 89 GLY A O 1
ATOM 696 N N . LEU A 1 90 ? 8.914 -2.198 -7.267 1.00 92.94 90 LEU A N 1
ATOM 697 C CA . LEU A 1 90 ? 9.919 -2.873 -8.075 1.00 92.94 90 LEU A CA 1
ATOM 698 C C . LEU A 1 90 ? 11.067 -1.907 -8.347 1.00 92.94 90 LEU A C 1
ATOM 700 O O . LEU A 1 90 ? 10.830 -0.743 -8.672 1.00 92.94 90 LEU A O 1
ATOM 704 N N . ALA A 1 91 ? 12.295 -2.413 -8.287 1.00 93.81 91 ALA A N 1
ATOM 705 C CA . ALA A 1 91 ? 13.468 -1.632 -8.637 1.00 93.81 91 ALA A CA 1
ATOM 706 C C . ALA A 1 91 ? 13.422 -1.242 -10.116 1.00 93.81 91 ALA A C 1
ATOM 708 O O . ALA A 1 91 ? 13.130 -2.075 -10.986 1.00 93.81 91 ALA A O 1
ATOM 709 N N . LEU A 1 92 ? 13.766 0.008 -10.416 1.00 92.56 92 LEU A N 1
ATOM 710 C CA . LEU A 1 92 ? 13.830 0.514 -11.783 1.00 92.56 92 LEU A CA 1
ATOM 711 C C . LEU A 1 92 ? 15.271 0.677 -12.260 1.00 92.56 92 LEU A C 1
ATOM 713 O O . LEU A 1 92 ? 16.179 1.067 -11.534 1.00 92.56 92 LEU A O 1
ATOM 717 N N . SER A 1 93 ? 15.501 0.389 -13.535 1.00 90.38 93 SER A N 1
ATOM 718 C CA . SER A 1 93 ? 16.704 0.852 -14.224 1.00 90.38 93 SER A CA 1
ATOM 719 C C . SER A 1 93 ? 16.641 2.373 -14.447 1.00 90.38 93 SER A C 1
ATOM 721 O O . SER A 1 93 ? 15.541 2.931 -14.539 1.00 90.38 93 SER A O 1
ATOM 723 N N . PRO A 1 94 ? 17.785 3.041 -14.698 1.00 86.00 94 PRO A N 1
ATOM 724 C CA . PRO A 1 94 ? 17.816 4.457 -15.092 1.00 86.00 94 PRO A CA 1
ATOM 725 C C . PRO A 1 94 ? 16.971 4.790 -16.336 1.00 86.00 94 PRO A C 1
ATOM 727 O O . PRO A 1 94 ? 16.630 5.941 -16.591 1.00 86.00 94 PRO A O 1
ATOM 730 N N . HIS A 1 95 ? 16.607 3.781 -17.129 1.00 83.06 95 HIS A N 1
ATOM 731 C CA . HIS A 1 95 ? 15.815 3.925 -18.347 1.00 83.06 95 HIS A CA 1
ATOM 732 C C . HIS A 1 95 ? 14.298 3.719 -18.133 1.00 83.06 95 HIS A C 1
ATOM 734 O O . HIS A 1 95 ? 13.506 3.910 -19.072 1.00 83.06 95 HIS A O 1
ATOM 740 N N . GLY A 1 96 ? 13.880 3.375 -16.908 1.00 85.56 96 GLY A N 1
ATOM 741 C CA . GLY A 1 96 ? 12.479 3.292 -16.483 1.00 85.56 96 GLY A CA 1
ATOM 742 C C . GLY A 1 96 ? 11.785 1.951 -16.738 1.00 85.56 96 GLY A C 1
ATOM 743 O O . GLY A 1 96 ? 10.559 1.904 -16.745 1.00 85.56 96 GLY A O 1
ATOM 744 N N . TYR A 1 97 ? 12.537 0.879 -16.981 1.00 91.81 97 TYR A N 1
ATOM 745 C CA . TYR A 1 97 ? 12.026 -0.499 -16.948 1.00 91.81 97 TYR A CA 1
ATOM 746 C C . TYR A 1 97 ? 12.490 -1.207 -15.676 1.00 91.81 97 TYR A C 1
ATOM 748 O O . TYR A 1 97 ? 13.534 -0.839 -15.131 1.00 91.81 97 TYR A O 1
ATOM 756 N N . ILE A 1 98 ? 11.733 -2.209 -15.230 1.00 94.00 98 ILE A N 1
ATOM 757 C CA . ILE A 1 98 ? 12.048 -2.973 -14.019 1.00 94.00 98 ILE A CA 1
ATOM 758 C C . IL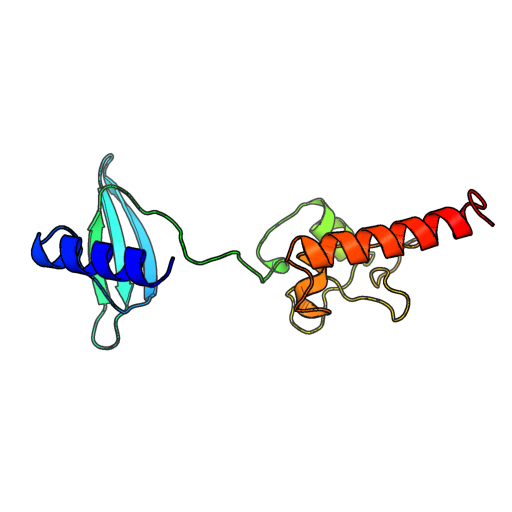E A 1 98 ? 13.414 -3.656 -14.149 1.00 94.00 98 ILE A C 1
ATOM 760 O O . ILE A 1 98 ? 13.806 -4.078 -15.242 1.00 94.00 98 ILE A O 1
ATOM 764 N N . GLN A 1 99 ? 14.140 -3.757 -13.042 1.00 94.56 99 GLN A N 1
ATOM 765 C CA . GLN A 1 99 ? 15.390 -4.507 -12.976 1.00 94.56 99 GLN A CA 1
ATOM 766 C C . GLN A 1 99 ? 15.117 -6.003 -12.790 1.00 94.56 99 GLN A C 1
ATOM 768 O O . GLN A 1 99 ? 14.193 -6.384 -12.074 1.00 94.56 99 GLN A O 1
ATOM 773 N N . GLY A 1 100 ? 15.946 -6.845 -13.407 1.00 93.56 100 GLY A N 1
ATOM 774 C CA . GLY A 1 100 ? 15.854 -8.302 -13.343 1.00 93.56 100 GLY A CA 1
ATOM 775 C C . GLY A 1 100 ? 16.332 -8.962 -14.635 1.00 93.56 100 GLY A C 1
ATOM 776 O O . GLY A 1 100 ? 16.586 -8.295 -15.640 1.00 93.56 100 GLY A O 1
ATOM 777 N N . ASN A 1 101 ? 16.457 -10.285 -14.612 1.00 93.62 101 ASN A N 1
ATOM 778 C CA . ASN A 1 101 ? 16.818 -11.091 -15.771 1.00 93.62 101 ASN A CA 1
ATOM 779 C C . ASN A 1 101 ? 15.592 -11.328 -16.665 1.00 93.62 101 ASN A C 1
ATOM 781 O O . ASN A 1 101 ? 14.954 -12.379 -16.618 1.00 93.62 101 ASN A O 1
ATOM 785 N N . VAL A 1 102 ? 15.230 -10.318 -17.452 1.00 88.94 102 VAL A N 1
ATOM 786 C CA . VAL A 1 102 ? 14.107 -10.364 -18.395 1.00 88.94 102 VAL A CA 1
ATOM 787 C C . VAL A 1 102 ? 14.613 -10.403 -19.839 1.00 88.94 102 VAL A C 1
ATOM 789 O O . VAL A 1 102 ? 15.503 -9.630 -20.187 1.00 88.94 102 VAL A O 1
ATOM 792 N N . PRO A 1 103 ? 14.015 -11.218 -20.732 1.00 84.00 103 PRO A N 1
ATOM 793 C CA . PRO A 1 103 ? 14.403 -11.280 -22.148 1.00 84.00 103 PRO A CA 1
ATOM 794 C C . PRO A 1 103 ? 14.021 -10.015 -22.949 1.00 84.00 103 PRO A C 1
ATOM 796 O O . PRO A 1 103 ? 14.168 -9.968 -24.167 1.00 84.00 103 PRO A O 1
ATOM 799 N N . GLY A 1 104 ? 13.508 -8.976 -22.284 1.00 87.12 104 GLY A N 1
ATOM 800 C CA . GLY A 1 104 ? 13.064 -7.727 -22.886 1.00 87.12 104 GLY A CA 1
ATOM 801 C C . GLY A 1 104 ? 12.891 -6.626 -21.841 1.00 87.12 104 GLY A C 1
ATOM 802 O O . GLY A 1 104 ? 13.287 -6.770 -20.693 1.00 87.12 104 GLY A O 1
ATOM 803 N N . LYS A 1 105 ? 12.282 -5.503 -22.233 1.00 90.12 105 LYS A N 1
ATOM 804 C CA . LYS A 1 105 ? 11.998 -4.386 -21.318 1.00 90.12 105 LYS A CA 1
ATOM 805 C C . LYS A 1 105 ? 10.570 -4.513 -20.798 1.00 90.12 105 LYS A C 1
ATOM 807 O O . LYS A 1 105 ? 9.642 -4.472 -21.602 1.00 90.12 105 LYS A O 1
ATOM 812 N N . ILE A 1 106 ? 10.406 -4.629 -19.482 1.00 92.56 106 ILE A N 1
ATOM 813 C CA . ILE A 1 106 ? 9.099 -4.580 -18.818 1.00 92.56 106 ILE A CA 1
ATOM 814 C C . ILE A 1 106 ? 8.980 -3.229 -18.115 1.00 92.56 106 ILE A C 1
ATOM 816 O O . ILE A 1 106 ? 9.816 -2.875 -17.287 1.00 92.56 106 ILE A O 1
ATOM 820 N N . TYR A 1 107 ? 7.953 -2.463 -18.466 1.00 92.56 107 TYR A N 1
ATOM 821 C CA . TYR A 1 107 ? 7.655 -1.183 -17.830 1.00 92.56 107 TYR A CA 1
ATOM 822 C C . TYR A 1 107 ? 6.618 -1.391 -16.727 1.00 92.56 107 TYR A C 1
ATOM 824 O O . TYR A 1 107 ? 5.660 -2.139 -16.915 1.00 92.56 107 TYR A O 1
ATOM 832 N N . ALA A 1 108 ? 6.808 -0.720 -15.595 1.00 90.81 108 ALA A N 1
ATOM 833 C CA . ALA A 1 108 ? 5.839 -0.664 -14.507 1.00 90.81 108 ALA A CA 1
ATOM 834 C C . ALA A 1 108 ? 5.276 0.761 -14.384 1.00 90.81 108 ALA A C 1
ATOM 836 O O . ALA A 1 108 ? 5.879 1.717 -14.871 1.00 90.81 108 ALA A O 1
ATOM 837 N N . LEU A 1 109 ? 4.097 0.875 -13.774 1.00 89.62 109 LEU A N 1
ATOM 838 C CA . LEU A 1 109 ? 3.356 2.117 -13.562 1.00 89.62 109 LEU A CA 1
ATOM 839 C C . LEU A 1 109 ? 2.620 2.051 -12.226 1.00 89.62 109 LEU A C 1
ATOM 841 O O . LEU A 1 109 ? 2.239 0.965 -11.775 1.00 89.62 109 LEU A O 1
ATOM 845 N N . GLY A 1 110 ? 2.345 3.213 -11.641 1.00 89.12 110 GLY A N 1
ATOM 846 C CA . GLY A 1 110 ? 1.504 3.302 -10.457 1.00 89.12 110 GLY A CA 1
ATOM 847 C C . GLY A 1 110 ? 2.187 2.751 -9.209 1.00 89.12 110 GLY A C 1
ATOM 848 O O . GLY A 1 110 ? 3.401 2.825 -9.057 1.00 89.12 110 GLY A O 1
ATOM 849 N N . ALA A 1 111 ? 1.400 2.138 -8.321 1.00 87.88 111 ALA A N 1
ATOM 850 C CA . ALA A 1 111 ? 1.849 1.679 -7.003 1.00 87.88 111 ALA A CA 1
ATOM 851 C C . ALA A 1 111 ? 3.075 0.745 -7.017 1.00 87.88 111 ALA A C 1
ATOM 853 O O . ALA A 1 111 ? 3.802 0.696 -6.033 1.00 87.88 111 ALA A O 1
ATOM 854 N N . LEU A 1 112 ? 3.352 0.052 -8.130 1.00 89.75 112 LEU A N 1
ATOM 855 C CA . LEU A 1 112 ? 4.565 -0.760 -8.284 1.00 89.75 112 LEU A CA 1
ATOM 856 C C . LEU A 1 112 ? 5.858 0.065 -8.281 1.00 89.75 112 LEU A C 1
ATOM 858 O O . LEU A 1 112 ? 6.928 -0.518 -8.175 1.00 89.75 112 LEU A O 1
ATOM 862 N N . LEU A 1 113 ? 5.785 1.387 -8.424 1.00 90.25 113 LEU A N 1
ATOM 863 C CA . LEU A 1 113 ? 6.944 2.276 -8.433 1.00 90.25 113 LEU A CA 1
ATOM 864 C C . LEU A 1 113 ? 7.096 3.071 -7.138 1.00 90.25 113 LEU A C 1
ATOM 866 O O . LEU A 1 113 ? 7.988 3.906 -7.068 1.00 90.25 113 LEU A O 1
ATOM 870 N N . LEU A 1 114 ? 6.253 2.856 -6.124 1.00 89.12 114 LEU A N 1
ATOM 871 C CA . LEU A 1 114 ? 6.176 3.761 -4.973 1.00 89.12 114 LEU A CA 1
ATOM 872 C C . LEU A 1 114 ? 7.506 3.901 -4.216 1.00 89.12 114 LEU A C 1
ATOM 874 O O . LEU A 1 114 ? 7.830 4.989 -3.746 1.00 89.12 114 LEU A O 1
ATOM 878 N N . GLY A 1 115 ? 8.282 2.819 -4.133 1.00 88.44 115 GLY A N 1
ATOM 879 C CA . GLY A 1 115 ? 9.611 2.829 -3.518 1.00 88.44 115 GLY A CA 1
ATOM 880 C C . GLY A 1 115 ? 10.687 3.586 -4.309 1.00 88.44 115 GLY A C 1
ATOM 881 O O . GLY A 1 115 ? 11.652 4.067 -3.728 1.00 88.44 115 GLY A O 1
ATOM 882 N N . GLU A 1 116 ? 10.492 3.759 -5.618 1.00 88.81 116 GLU A N 1
ATOM 883 C CA . GLU A 1 116 ? 11.393 4.497 -6.520 1.00 88.81 116 GLU A CA 1
ATOM 884 C C . GLU A 1 116 ? 10.906 5.936 -6.774 1.00 88.81 116 GLU A C 1
ATOM 886 O O . GLU A 1 116 ? 11.693 6.851 -7.016 1.00 88.81 116 GLU A O 1
ATOM 891 N N . LYS A 1 117 ? 9.586 6.147 -6.751 1.00 85.75 117 LYS A N 1
ATOM 892 C CA . LYS A 1 117 ? 8.904 7.399 -7.086 1.00 85.75 117 LYS A CA 1
ATOM 893 C C . LYS A 1 117 ? 7.662 7.561 -6.218 1.00 85.75 117 LYS A C 1
ATOM 895 O O . LYS A 1 117 ? 6.618 6.986 -6.508 1.00 85.75 117 LYS A O 1
ATOM 900 N N . LEU A 1 118 ? 7.745 8.395 -5.184 1.00 74.50 118 LEU A N 1
ATOM 901 C CA . LEU A 1 118 ? 6.613 8.629 -4.278 1.00 74.50 118 LEU A CA 1
ATOM 902 C C . LEU A 1 118 ? 5.387 9.221 -5.000 1.00 74.50 118 LEU A C 1
ATOM 904 O O . LEU A 1 118 ? 4.255 8.810 -4.750 1.00 74.50 118 LEU A O 1
ATOM 908 N N . GLU A 1 119 ? 5.603 10.129 -5.953 1.00 76.56 119 GLU A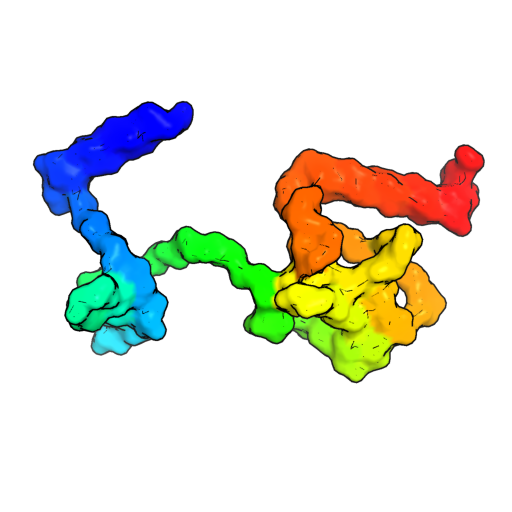 N 1
ATOM 909 C CA . GLU A 1 119 ? 4.550 10.778 -6.749 1.00 76.56 119 GLU A CA 1
ATOM 910 C C . GLU A 1 119 ? 4.111 9.924 -7.957 1.00 76.56 119 GLU A C 1
ATOM 912 O O . GLU A 1 119 ? 4.093 10.387 -9.093 1.00 76.56 119 GLU A O 1
ATOM 917 N N . THR A 1 120 ? 3.788 8.646 -7.743 1.00 74.38 120 THR A N 1
ATOM 918 C CA . THR A 1 120 ? 3.380 7.717 -8.824 1.00 74.38 120 THR A CA 1
ATOM 919 C C . THR A 1 120 ? 1.960 7.164 -8.652 1.00 74.38 120 THR A C 1
ATOM 921 O O . THR A 1 120 ? 1.432 6.509 -9.542 1.00 74.38 120 THR A O 1
ATOM 924 N N . THR A 1 121 ? 1.294 7.406 -7.519 1.00 79.81 121 THR A N 1
ATOM 925 C CA . THR A 1 121 ? -0.016 6.791 -7.214 1.00 79.81 121 THR A CA 1
ATOM 926 C C . THR A 1 121 ? -1.219 7.654 -7.589 1.00 79.81 121 THR A C 1
ATOM 928 O O . THR A 1 121 ? -2.344 7.153 -7.624 1.00 79.81 121 THR A O 1
ATOM 931 N N . ALA A 1 122 ? -1.009 8.933 -7.891 1.00 85.38 122 ALA A N 1
ATOM 932 C CA . ALA A 1 122 ? -2.074 9.852 -8.258 1.00 85.38 122 ALA A CA 1
ATOM 933 C C . ALA A 1 122 ? -2.367 9.820 -9.771 1.00 85.38 122 ALA A C 1
ATOM 935 O O . ALA A 1 122 ? -1.497 9.588 -10.611 1.00 85.38 122 ALA A O 1
ATOM 936 N N . VAL A 1 123 ? -3.644 10.011 -10.127 1.00 89.19 123 VAL A N 1
ATOM 937 C CA . VAL A 1 123 ? -4.131 9.874 -11.512 1.00 89.19 123 VAL A CA 1
ATOM 938 C C . VAL A 1 123 ? -3.384 10.779 -12.505 1.00 89.19 123 VAL A C 1
ATOM 940 O O . VAL A 1 123 ? -3.026 10.283 -13.577 1.00 89.19 123 VAL A O 1
ATOM 943 N N . PRO A 1 124 ? -3.134 12.075 -12.223 1.00 88.38 124 PRO A N 1
ATOM 944 C CA . PRO A 1 124 ? -2.401 12.936 -13.154 1.00 88.38 124 PRO A CA 1
ATOM 945 C C . PRO A 1 124 ? -0.991 12.418 -13.468 1.00 88.38 124 PRO A C 1
ATOM 947 O O . PRO A 1 124 ? -0.567 12.437 -14.626 1.00 88.38 124 PRO A O 1
ATOM 950 N N . GLU A 1 125 ? -0.289 11.916 -12.460 1.00 87.62 125 GLU A N 1
ATOM 951 C CA . GLU A 1 125 ? 1.078 11.407 -12.537 1.00 87.62 125 GLU A CA 1
ATOM 952 C C . GLU A 1 125 ? 1.106 10.104 -13.336 1.00 87.62 125 GLU A C 1
ATOM 954 O O . GLU A 1 125 ? 1.846 10.004 -14.318 1.00 87.62 125 GLU A O 1
ATOM 959 N N . ILE A 1 126 ? 0.201 9.167 -13.026 1.00 90.31 126 ILE A N 1
ATOM 960 C CA . ILE A 1 126 ? 0.033 7.915 -13.779 1.00 90.31 126 ILE A CA 1
ATOM 961 C C . ILE A 1 126 ? -0.201 8.206 -15.265 1.00 90.31 126 ILE A C 1
ATOM 963 O O . ILE A 1 126 ? 0.395 7.558 -16.126 1.00 90.31 126 ILE A O 1
ATOM 967 N N . ARG A 1 127 ? -1.039 9.200 -15.596 1.00 92.81 127 ARG A N 1
ATOM 968 C CA . ARG A 1 127 ? -1.304 9.575 -16.996 1.00 92.81 127 ARG A CA 1
ATOM 969 C C . ARG A 1 127 ? -0.051 10.088 -17.702 1.00 92.81 127 ARG A C 1
ATOM 971 O O . ARG A 1 127 ? 0.187 9.708 -18.849 1.00 92.81 127 ARG A O 1
ATOM 978 N N . LYS A 1 128 ? 0.745 10.931 -17.039 1.00 90.56 128 LYS A N 1
ATOM 979 C CA . LYS A 1 128 ? 2.009 11.443 -17.592 1.00 90.56 128 LYS A CA 1
ATOM 980 C C . LYS A 1 128 ? 3.009 10.310 -17.828 1.00 90.56 128 LYS A C 1
ATOM 982 O O . LYS A 1 128 ? 3.607 10.240 -18.902 1.00 90.56 128 LYS A O 1
ATOM 987 N N . GLU A 1 129 ? 3.160 9.401 -16.868 1.00 89.62 129 GLU A N 1
ATOM 988 C CA . GLU A 1 129 ? 4.075 8.263 -16.997 1.00 89.62 129 GLU A CA 1
ATOM 989 C C . GLU A 1 129 ? 3.628 7.283 -18.088 1.00 89.62 129 GLU A C 1
ATOM 991 O O . GLU A 1 129 ? 4.442 6.862 -18.914 1.00 89.62 129 GLU A O 1
ATOM 996 N N . ALA A 1 130 ? 2.329 6.979 -18.156 1.00 93.19 130 ALA A N 1
ATOM 997 C CA . ALA A 1 130 ? 1.762 6.134 -19.201 1.00 93.19 130 ALA A CA 1
ATOM 998 C C . ALA A 1 130 ? 1.994 6.727 -20.598 1.00 93.19 130 ALA A C 1
ATOM 1000 O O . ALA A 1 130 ? 2.403 6.010 -21.513 1.00 93.19 130 ALA A O 1
ATOM 1001 N N . PHE A 1 131 ? 1.808 8.041 -20.756 1.00 94.50 131 PHE A N 1
ATOM 1002 C CA . PHE A 1 131 ? 2.089 8.736 -22.011 1.00 94.50 131 PHE A CA 1
ATOM 1003 C C . PHE A 1 131 ? 3.572 8.649 -22.406 1.00 94.50 131 PHE A C 1
ATOM 1005 O O . PHE A 1 131 ? 3.893 8.366 -23.562 1.00 94.50 131 PHE A O 1
ATOM 1012 N N . ALA A 1 132 ? 4.489 8.828 -21.452 1.00 90.75 132 ALA A N 1
ATOM 1013 C CA . ALA A 1 132 ? 5.923 8.697 -21.706 1.00 90.75 132 ALA A CA 1
ATOM 1014 C C . ALA A 1 132 ? 6.318 7.268 -22.126 1.00 90.75 132 ALA A C 1
ATOM 1016 O O . ALA A 1 132 ? 7.146 7.092 -23.023 1.00 90.75 132 ALA A O 1
ATOM 1017 N N . ILE A 1 133 ? 5.722 6.240 -21.514 1.00 92.00 133 ILE A N 1
ATOM 1018 C CA . ILE A 1 133 ? 5.938 4.841 -21.916 1.00 92.00 133 ILE A CA 1
ATOM 1019 C C . ILE A 1 133 ? 5.386 4.596 -23.323 1.00 92.00 133 ILE A C 1
ATOM 1021 O O . ILE A 1 133 ? 6.087 4.007 -24.144 1.00 92.00 133 ILE A O 1
ATOM 1025 N N . ALA A 1 134 ? 4.181 5.080 -23.629 1.00 94.25 134 ALA A N 1
ATOM 1026 C CA . ALA A 1 134 ? 3.580 4.926 -24.952 1.00 94.25 134 ALA A CA 1
ATOM 1027 C C . ALA A 1 134 ? 4.470 5.519 -26.056 1.00 94.25 134 ALA A C 1
ATOM 1029 O O . ALA A 1 134 ? 4.753 4.833 -27.036 1.00 94.25 134 ALA A O 1
ATOM 1030 N N . GLN A 1 135 ? 5.005 6.730 -25.866 1.00 93.62 135 GLN A N 1
ATOM 1031 C CA . GLN A 1 135 ? 5.951 7.330 -26.816 1.00 93.62 135 GLN A CA 1
ATOM 1032 C C . GLN A 1 135 ? 7.213 6.476 -27.007 1.00 93.62 135 GLN A C 1
ATOM 1034 O O . GLN A 1 135 ? 7.646 6.251 -28.136 1.00 93.62 135 GLN A O 1
ATOM 1039 N N . LYS A 1 136 ? 7.792 5.942 -25.921 1.00 89.56 136 LYS A N 1
ATOM 1040 C CA . LYS A 1 136 ? 8.956 5.039 -26.009 1.00 89.56 136 LYS A CA 1
ATOM 1041 C C . LYS A 1 136 ? 8.643 3.779 -26.819 1.00 89.56 136 LYS A C 1
ATOM 1043 O O . LYS A 1 136 ? 9.490 3.323 -27.584 1.00 89.56 136 LYS A O 1
ATOM 1048 N N . LEU A 1 137 ? 7.454 3.206 -26.638 1.00 90.81 137 LEU A N 1
ATOM 1049 C CA . LEU A 1 137 ? 7.026 2.009 -27.361 1.00 90.81 137 LEU A CA 1
ATOM 1050 C C . LEU A 1 137 ? 6.784 2.304 -28.843 1.00 90.81 137 LEU A C 1
ATOM 1052 O O . LEU A 1 137 ? 7.264 1.549 -29.684 1.00 90.81 137 LEU A O 1
ATOM 1056 N N . LEU A 1 138 ? 6.108 3.409 -29.165 1.00 93.62 138 LEU A N 1
ATOM 1057 C CA . LEU A 1 138 ? 5.840 3.800 -30.548 1.00 93.62 138 LEU A CA 1
ATOM 1058 C C . LEU A 1 138 ? 7.139 4.037 -31.334 1.00 93.62 138 LEU A C 1
ATOM 1060 O O . LEU A 1 138 ? 7.271 3.493 -32.428 1.00 93.62 138 LEU A O 1
ATOM 1064 N N . HIS A 1 139 ? 8.127 4.734 -30.756 1.00 88.38 139 HIS A N 1
ATOM 1065 C CA . HIS A 1 139 ? 9.449 4.878 -31.381 1.00 88.38 139 HIS A CA 1
ATOM 1066 C C . HIS A 1 139 ? 10.160 3.525 -31.540 1.00 88.38 139 HIS A C 1
ATOM 1068 O O . HIS A 1 139 ? 10.686 3.220 -32.606 1.00 88.38 139 HIS A O 1
ATOM 1074 N N . LYS A 1 140 ? 10.157 2.673 -30.502 1.00 86.38 140 LYS A N 1
ATOM 1075 C CA . LYS A 1 140 ? 10.828 1.358 -30.542 1.00 86.38 140 LYS A CA 1
ATOM 1076 C C . LYS A 1 140 ? 10.281 0.452 -31.650 1.00 86.38 140 LYS A C 1
ATOM 1078 O O . LYS A 1 140 ? 11.038 -0.319 -32.235 1.00 86.38 140 LYS A O 1
ATOM 1083 N N . PHE A 1 141 ? 8.974 0.506 -31.891 1.00 90.25 141 PHE A N 1
ATOM 1084 C CA . PHE A 1 141 ? 8.306 -0.295 -32.914 1.00 90.25 141 PHE A CA 1
ATOM 1085 C C . PHE A 1 141 ? 8.168 0.429 -34.262 1.00 90.25 141 PHE A C 1
ATOM 1087 O O . PHE A 1 141 ? 7.509 -0.105 -35.147 1.00 90.25 141 PHE A O 1
ATOM 1094 N N . HIS A 1 142 ? 8.808 1.594 -34.439 1.00 87.19 142 HIS A N 1
ATOM 1095 C CA . HIS A 1 142 ? 8.760 2.406 -35.665 1.00 87.19 142 HIS A CA 1
ATOM 1096 C C . HIS A 1 142 ? 7.326 2.749 -36.110 1.00 87.19 142 HIS A C 1
ATOM 1098 O O 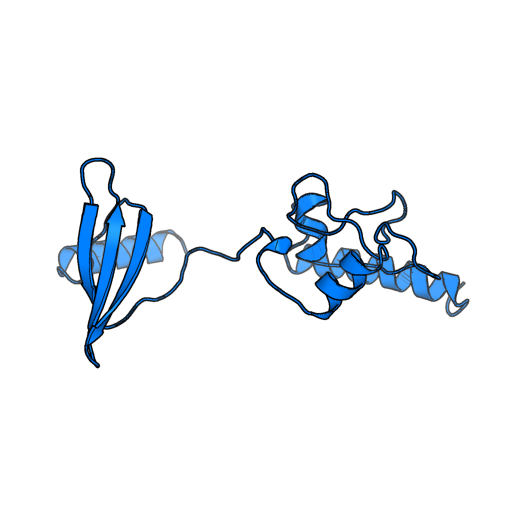. HIS A 1 142 ? 7.023 2.807 -37.299 1.00 87.19 142 HIS A O 1
ATOM 1104 N N . LEU A 1 143 ? 6.423 2.942 -35.145 1.00 79.62 143 LEU A N 1
ATOM 1105 C CA . LEU A 1 143 ? 5.024 3.309 -35.396 1.00 79.62 143 LEU A CA 1
ATOM 1106 C C . LEU A 1 143 ? 4.830 4.828 -35.502 1.00 79.62 143 LEU A C 1
ATOM 1108 O O . LEU A 1 143 ? 3.784 5.282 -35.957 1.00 79.62 143 LEU A O 1
ATOM 1112 N N . ILE A 1 144 ? 5.831 5.596 -35.071 1.00 72.88 144 ILE A N 1
ATOM 1113 C CA . ILE A 1 144 ? 5.957 7.045 -35.241 1.00 72.88 144 ILE A CA 1
ATOM 1114 C C . ILE A 1 144 ? 7.436 7.371 -35.505 1.00 72.88 144 ILE A C 1
ATOM 1116 O O . ILE A 1 144 ? 8.306 6.612 -35.064 1.00 72.88 144 ILE A O 1
ATOM 1120 N N . ASN A 1 145 ? 7.693 8.472 -36.218 1.00 59.94 145 ASN A N 1
ATOM 1121 C CA . ASN A 1 145 ? 9.038 8.987 -36.508 1.00 59.94 145 ASN A CA 1
ATOM 1122 C C . ASN A 1 145 ? 9.583 9.826 -35.355 1.00 59.94 145 ASN A C 1
ATOM 1124 O O . ASN A 1 145 ? 8.820 10.699 -34.882 1.00 59.94 145 ASN A O 1
#

InterPro domains:
  IPR052189 L-aspartate N-monooxygenase (nitrosuccinate-forming) [PTHR40254] (1-142)

Secondary structure (DSSP, 8-state):
-HHHHHHHHHHHHHTT------SEEEEEEE-SSS-EEEEEE-SS-EEEEEES-----S-----GGGS--HHHHHHHHTTSSPBPTTSSSB-B-TTSSB-SS-SS-----GGGGTTT-STTSSHHHHHHHHHHHHHHHHHHTTS--